Protein AF-A0A540MA89-F1 (afdb_monomer)

pLDDT: mean 89.0, std 7.35, range [57.78, 97.94]

Mean predicted aligned error: 5.76 Å

Nearest PDB structures (foldseek):
  4iwh-assembly1_B  TM=9.709E-01  e=1.340E-10  Burkholderia thailandensis E264
  3u1h-assembly1_B  TM=9.657E-01  e=3.356E-10  Bacillus sp. (in: firmicutes)
  3u1h-assembly1_A  TM=9.524E-01  e=1.023E-09  Bacillus sp. (in: firmicutes)
  3vmk-assembly1_B  TM=9.761E-01  e=1.157E-08  Shewanella benthica
  3vml-assembly1_A-2  TM=9.777E-01  e=1.715E-08  Shewanella oneidensis MR-1

Secondary structure (DSSP, 8-state):
--HHHHHHHHHHHHHHHTT-TTS------HHHHHHHHHH-GGG-S-----HHHHHHHHHHHHHHTT-GGG-EEEE--SSSPPEEEESS---TTTTTTT----HHHHHHHHHHHHH-

Sequence (116 aa):
MDIQASMFWRKRIIEIALEYPDVELSHMYVDNAAMQLIRDPKQFDTIVTNNIFGDILSDEASMITGSIGMLPSASPGESGPGLYEPIHGPAPDIAGQDKANPLATVLSAAMLLKYG

Radius of gyration: 16.74 Å; Cα contacts (8 Å, |Δi|>4): 96; chains: 1; bounding box: 34×30×46 Å

Foldseek 3Di:
DDPVVVVVVVVVVVVVCVVVVVDDDDDDDLVVLLVCCVVPVPVDDDDDDDDVSCLVNVVSNCVVVPHLLQAKDWAPDPVDDIDIGRPDDPPPVCPPVPPRRCNRVVVSVVVNVVRD

Structure (mmCIF, N/CA/C/O backbone):
data_AF-A0A540MA89-F1
#
_entry.id   AF-A0A540MA89-F1
#
loop_
_atom_site.group_PDB
_atom_site.id
_atom_site.type_symbol
_atom_site.label_atom_id
_atom_site.label_alt_id
_atom_site.label_comp_id
_atom_site.label_asym_id
_atom_site.label_entity_id
_atom_site.label_seq_id
_atom_site.pdbx_PDB_ins_code
_atom_site.Cartn_x
_atom_site.Cartn_y
_atom_site.Cartn_z
_atom_site.occupancy
_atom_site.B_iso_or_equiv
_atom_site.auth_seq_id
_atom_site.auth_comp_id
_atom_site.auth_asym_id
_atom_site.auth_atom_id
_atom_site.pdbx_PDB_model_num
ATOM 1 N N . MET A 1 1 ? 14.481 12.643 -2.281 1.00 57.78 1 MET A N 1
ATOM 2 C CA . MET A 1 1 ? 15.278 11.561 -2.899 1.00 57.78 1 MET A CA 1
ATOM 3 C C . MET A 1 1 ? 16.043 12.153 -4.072 1.00 57.78 1 MET A C 1
ATOM 5 O O . MET A 1 1 ? 15.467 12.961 -4.788 1.00 57.78 1 MET A O 1
ATOM 9 N N . ASP A 1 2 ? 17.323 11.814 -4.221 1.00 75.56 2 ASP A N 1
ATOM 10 C CA . ASP A 1 2 ? 18.145 12.267 -5.351 1.00 75.56 2 ASP A CA 1
ATOM 11 C C . ASP A 1 2 ? 17.626 11.657 -6.670 1.00 75.56 2 ASP A C 1
ATOM 13 O O . ASP A 1 2 ? 17.193 10.503 -6.697 1.00 75.56 2 ASP A O 1
ATOM 17 N N . ILE A 1 3 ? 17.677 12.417 -7.765 1.00 78.06 3 ILE A N 1
ATOM 18 C CA . ILE A 1 3 ? 17.256 12.002 -9.113 1.00 78.06 3 ILE A CA 1
ATOM 19 C C . ILE A 1 3 ? 17.955 10.700 -9.516 1.00 78.06 3 ILE A C 1
ATOM 21 O O . ILE A 1 3 ? 17.340 9.827 -10.129 1.00 78.06 3 ILE A O 1
ATOM 25 N N . GLN A 1 4 ? 19.217 10.530 -9.113 1.00 83.31 4 GLN A N 1
ATOM 26 C CA . GLN A 1 4 ? 19.983 9.318 -9.398 1.00 83.31 4 GLN A CA 1
ATOM 27 C C . GLN A 1 4 ? 19.369 8.069 -8.758 1.00 83.31 4 GLN A C 1
ATOM 29 O O . GLN A 1 4 ? 19.270 7.028 -9.410 1.00 83.31 4 GLN A O 1
ATOM 34 N N . ALA A 1 5 ? 18.901 8.175 -7.511 1.00 85.31 5 ALA A N 1
ATOM 35 C CA . ALA A 1 5 ? 18.254 7.068 -6.816 1.00 85.31 5 ALA A CA 1
ATOM 36 C C . ALA A 1 5 ? 16.925 6.692 -7.491 1.00 85.31 5 ALA A C 1
ATOM 38 O O . ALA A 1 5 ? 16.663 5.510 -7.703 1.00 85.31 5 ALA A O 1
ATOM 39 N N . SER A 1 6 ? 16.133 7.680 -7.923 1.00 85.19 6 SER A N 1
ATOM 40 C CA . SER A 1 6 ? 14.890 7.441 -8.671 1.00 85.19 6 SER A CA 1
ATOM 41 C C . SER A 1 6 ? 15.137 6.807 -10.046 1.00 85.19 6 SER A C 1
ATOM 43 O O . SER A 1 6 ? 14.385 5.930 -10.471 1.00 85.19 6 SER A O 1
ATOM 45 N N . MET A 1 7 ? 16.203 7.205 -10.748 1.00 89.25 7 MET A N 1
ATOM 46 C CA . MET A 1 7 ? 16.590 6.593 -12.025 1.00 89.25 7 MET A CA 1
ATOM 47 C C . MET A 1 7 ? 17.054 5.146 -11.849 1.00 89.25 7 MET A C 1
ATOM 49 O O . MET A 1 7 ? 16.660 4.277 -12.628 1.00 89.25 7 MET A O 1
ATOM 53 N N . PHE A 1 8 ? 17.864 4.880 -10.822 1.00 92.38 8 PHE A N 1
ATOM 54 C CA . PHE A 1 8 ? 18.301 3.527 -10.489 1.00 92.38 8 PHE A CA 1
ATOM 55 C C . PHE A 1 8 ? 17.113 2.632 -10.121 1.00 92.38 8 PHE A C 1
ATOM 57 O O . PHE A 1 8 ? 16.990 1.532 -10.659 1.00 92.38 8 PHE A O 1
ATOM 64 N N . TRP A 1 9 ? 16.201 3.135 -9.283 1.00 91.25 9 TRP A N 1
ATOM 65 C CA . TRP A 1 9 ? 14.957 2.454 -8.930 1.00 91.25 9 TRP A CA 1
ATOM 66 C C . TRP A 1 9 ? 14.154 2.081 -10.174 1.00 91.25 9 TRP A C 1
ATOM 68 O O . TRP A 1 9 ? 13.829 0.914 -10.381 1.00 91.25 9 TRP A O 1
ATOM 78 N N . ARG A 1 10 ? 13.904 3.055 -11.059 1.00 93.56 10 ARG A N 1
ATOM 79 C CA . ARG A 1 10 ? 13.166 2.825 -12.303 1.00 93.56 10 ARG A CA 1
ATOM 80 C C . ARG A 1 10 ? 13.831 1.763 -13.173 1.00 93.56 10 ARG A C 1
ATOM 82 O O . ARG A 1 10 ? 13.141 0.875 -13.661 1.00 93.56 10 ARG A O 1
ATOM 89 N N . LYS A 1 11 ? 15.154 1.832 -13.348 1.00 95.56 11 LYS A N 1
ATOM 90 C CA . LYS A 1 11 ? 15.902 0.837 -14.123 1.00 95.56 11 LYS A CA 1
ATOM 91 C C . LYS A 1 11 ? 15.705 -0.571 -13.553 1.00 95.56 11 LYS A C 1
ATOM 93 O O . LYS A 1 11 ? 15.390 -1.480 -14.310 1.00 95.56 11 LYS A O 1
ATOM 98 N N . ARG A 1 12 ? 15.841 -0.737 -12.235 1.00 95.62 12 ARG A N 1
ATOM 99 C CA . ARG A 1 12 ? 15.688 -2.042 -11.581 1.00 95.62 12 ARG A CA 1
ATOM 100 C C . ARG A 1 12 ? 14.260 -2.584 -11.681 1.00 95.62 12 ARG A C 1
ATOM 102 O O . ARG A 1 12 ? 14.092 -3.767 -11.942 1.00 95.62 12 ARG A O 1
ATOM 109 N N . ILE A 1 13 ? 13.243 -1.736 -11.528 1.00 95.50 13 ILE A N 1
ATOM 110 C CA . ILE A 1 13 ? 11.840 -2.151 -11.687 1.00 95.50 13 ILE A CA 1
ATOM 111 C C . ILE A 1 13 ? 11.549 -2.598 -13.125 1.00 95.50 13 ILE A C 1
ATOM 113 O O . ILE A 1 13 ? 10.887 -3.611 -13.313 1.00 95.50 13 ILE A O 1
ATOM 117 N N . ILE A 1 14 ? 12.079 -1.896 -14.134 1.00 96.62 14 ILE A N 1
ATOM 118 C CA . ILE A 1 14 ? 11.932 -2.303 -15.541 1.00 96.62 14 ILE A CA 1
ATOM 119 C C . ILE A 1 14 ? 12.595 -3.663 -15.792 1.00 96.62 14 ILE A C 1
ATOM 121 O O . ILE A 1 14 ? 12.018 -4.489 -16.488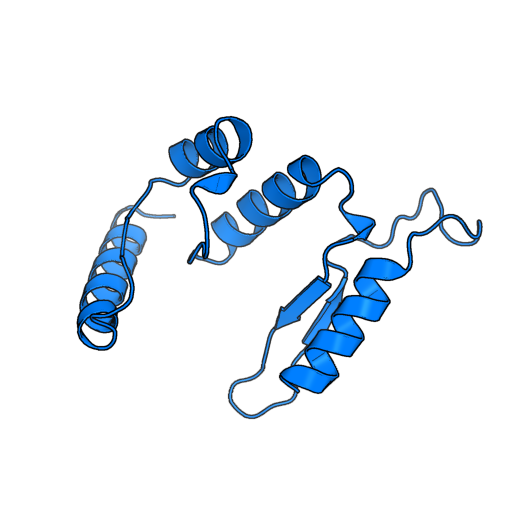 1.00 96.62 14 ILE A O 1
ATOM 125 N N . GLU A 1 15 ? 13.783 -3.904 -15.227 1.00 97.12 15 GLU A N 1
ATOM 126 C CA . GLU A 1 15 ? 14.470 -5.202 -15.326 1.00 97.12 15 GLU A CA 1
ATOM 127 C C . GLU A 1 15 ? 13.617 -6.332 -14.725 1.00 97.12 15 GLU A C 1
ATOM 129 O O . GLU A 1 15 ? 13.418 -7.348 -15.383 1.00 97.12 15 GLU A O 1
ATOM 134 N N . ILE A 1 16 ? 13.060 -6.126 -13.526 1.00 96.56 16 ILE A N 1
ATOM 135 C CA . ILE A 1 16 ? 12.202 -7.110 -12.843 1.00 96.56 16 ILE A CA 1
ATOM 136 C C . ILE A 1 16 ? 10.899 -7.347 -13.614 1.00 96.56 16 ILE A C 1
ATOM 138 O O . ILE A 1 16 ? 10.441 -8.479 -13.707 1.00 96.56 16 ILE A O 1
ATOM 142 N N . ALA A 1 17 ? 10.300 -6.311 -14.205 1.00 96.69 17 ALA A N 1
ATOM 143 C CA . ALA A 1 17 ? 9.034 -6.437 -14.929 1.00 96.69 17 ALA A CA 1
ATOM 144 C C . ALA A 1 17 ? 9.114 -7.372 -16.148 1.00 96.69 17 ALA A C 1
ATOM 146 O O . ALA A 1 17 ? 8.101 -7.940 -16.545 1.00 96.69 17 ALA A O 1
ATOM 147 N N . LEU A 1 18 ? 10.310 -7.595 -16.706 1.00 96.62 18 LEU A N 1
ATOM 148 C CA . LEU A 1 18 ? 10.517 -8.588 -17.766 1.00 96.62 18 LEU A CA 1
ATOM 149 C C . LEU A 1 18 ? 10.226 -10.023 -17.297 1.00 96.62 18 LEU A C 1
ATOM 151 O O . LEU A 1 18 ? 9.902 -10.875 -18.121 1.00 96.62 18 LEU A O 1
ATOM 155 N N . GLU A 1 19 ? 10.329 -10.291 -15.995 1.00 97.94 19 GLU A N 1
ATOM 156 C CA . GLU A 1 19 ? 10.012 -11.587 -15.386 1.00 97.94 19 GLU A CA 1
ATOM 157 C C . GLU A 1 19 ? 8.498 -11.771 -15.155 1.00 97.94 19 GLU A C 1
ATOM 159 O O . GLU A 1 19 ? 8.048 -12.892 -14.927 1.00 97.94 19 GLU A O 1
ATOM 164 N N . TYR A 1 20 ? 7.703 -10.697 -15.269 1.00 96.69 20 TYR A N 1
ATOM 165 C CA . TYR A 1 20 ? 6.255 -10.676 -15.023 1.00 96.69 20 TYR A CA 1
ATOM 166 C C . TYR A 1 20 ? 5.488 -10.062 -16.213 1.00 96.69 20 TYR A C 1
ATOM 168 O O . TYR A 1 20 ? 4.860 -9.014 -16.064 1.00 96.69 20 TYR A O 1
ATOM 176 N N . PRO A 1 21 ? 5.506 -10.695 -17.404 1.00 95.31 21 PRO A N 1
ATOM 177 C CA . PRO A 1 21 ? 4.931 -10.119 -18.627 1.00 95.31 21 PRO A CA 1
ATOM 178 C C . PRO A 1 21 ? 3.408 -9.921 -18.578 1.00 95.31 21 PRO A C 1
ATOM 180 O O . PRO A 1 21 ? 2.874 -9.134 -19.356 1.00 95.31 21 PRO A O 1
ATOM 183 N N . ASP A 1 22 ? 2.718 -10.616 -17.671 1.00 97.06 22 ASP A N 1
ATOM 184 C CA . ASP A 1 22 ? 1.269 -10.510 -17.479 1.00 97.06 22 ASP A CA 1
ATOM 185 C C . ASP A 1 22 ? 0.864 -9.313 -16.592 1.00 97.06 22 ASP A C 1
ATOM 187 O O . ASP A 1 22 ? -0.325 -9.048 -16.420 1.00 97.06 22 ASP A O 1
ATOM 191 N N . VAL A 1 23 ? 1.834 -8.592 -16.016 1.00 96.81 23 VAL A N 1
ATOM 192 C CA . VAL A 1 23 ? 1.604 -7.434 -15.141 1.00 96.81 23 VAL A CA 1
ATOM 193 C C . VAL A 1 23 ? 1.877 -6.140 -15.907 1.00 96.81 23 VAL A C 1
ATOM 195 O O . VAL A 1 23 ? 2.987 -5.899 -16.381 1.00 96.81 23 VAL A O 1
ATOM 198 N N . GLU A 1 24 ? 0.873 -5.266 -16.000 1.00 97.19 24 GLU A N 1
ATOM 199 C CA . GLU A 1 24 ? 1.045 -3.939 -16.593 1.00 97.19 24 GLU A CA 1
ATOM 200 C C . GLU A 1 24 ? 1.891 -3.035 -15.681 1.00 97.19 24 GLU A C 1
ATOM 202 O O . GLU A 1 24 ? 1.546 -2.787 -14.525 1.00 97.19 24 GLU A O 1
ATOM 207 N N . LEU A 1 25 ? 2.996 -2.505 -16.216 1.00 96.81 25 LEU A N 1
ATOM 208 C CA . LEU A 1 25 ? 3.861 -1.558 -15.514 1.00 96.81 25 LEU A CA 1
ATOM 209 C C . LEU A 1 25 ? 3.665 -0.136 -16.048 1.00 96.81 25 LEU A C 1
ATOM 211 O O . LEU A 1 25 ? 3.985 0.162 -17.200 1.00 96.81 25 LEU A O 1
ATOM 215 N N . SER A 1 26 ? 3.268 0.775 -15.163 1.00 96.50 26 SER A N 1
ATOM 216 C CA . SER A 1 26 ? 3.313 2.217 -15.402 1.00 96.50 26 SER A CA 1
ATOM 217 C C . SER A 1 26 ? 4.211 2.920 -14.377 1.00 96.50 26 SER A C 1
ATOM 219 O O . SER A 1 26 ? 4.465 2.424 -13.279 1.00 96.50 26 SER A O 1
ATOM 221 N N . HIS A 1 27 ? 4.750 4.082 -14.752 1.00 95.62 27 HIS A N 1
ATOM 222 C CA . HIS A 1 27 ? 5.578 4.904 -13.870 1.00 95.62 27 HIS A CA 1
ATOM 223 C C . HIS A 1 27 ? 4.963 6.287 -13.709 1.00 95.62 27 HIS A C 1
ATOM 225 O O . HIS A 1 27 ? 4.627 6.941 -14.697 1.00 95.62 27 HIS A O 1
ATOM 231 N N . MET A 1 28 ? 4.904 6.761 -12.469 1.00 95.06 28 MET A N 1
ATOM 232 C CA . MET A 1 28 ? 4.350 8.062 -12.119 1.00 95.06 28 MET A CA 1
ATOM 233 C C . MET A 1 28 ? 5.281 8.778 -11.137 1.00 95.06 28 MET A C 1
ATOM 235 O O . MET A 1 28 ? 5.886 8.141 -10.276 1.00 95.06 28 MET A O 1
ATOM 239 N N . TYR A 1 29 ? 5.425 10.098 -11.275 1.00 94.06 29 TYR A N 1
ATOM 240 C CA . TYR A 1 29 ? 6.084 10.905 -10.246 1.00 94.06 29 TYR A CA 1
ATOM 241 C C . TYR A 1 29 ? 5.196 11.008 -9.003 1.00 94.06 29 TYR A C 1
ATOM 243 O O . TYR A 1 29 ? 3.974 10.970 -9.115 1.00 94.06 29 TYR A O 1
ATOM 251 N N . VAL A 1 30 ? 5.814 11.127 -7.826 1.00 94.06 30 VAL A N 1
ATOM 252 C CA . VAL A 1 30 ? 5.105 11.082 -6.534 1.00 94.06 30 VAL A CA 1
ATOM 253 C C . VAL A 1 30 ? 4.096 12.221 -6.364 1.00 94.06 30 VAL A C 1
ATOM 255 O O . VAL A 1 30 ? 3.019 12.012 -5.821 1.00 94.06 30 VAL A O 1
ATOM 258 N N . ASP A 1 31 ? 4.407 13.406 -6.883 1.00 95.06 31 ASP A N 1
ATOM 259 C CA . ASP A 1 31 ? 3.514 14.566 -6.883 1.00 95.06 31 ASP A CA 1
ATOM 260 C C . ASP A 1 31 ? 2.267 14.327 -7.746 1.00 95.06 31 ASP A C 1
ATOM 262 O O . ASP A 1 31 ? 1.148 14.617 -7.327 1.00 95.06 31 ASP A O 1
ATOM 266 N N . ASN A 1 32 ? 2.439 13.736 -8.931 1.00 96.50 32 ASN A N 1
ATOM 267 C CA . ASN A 1 32 ? 1.319 13.322 -9.766 1.00 96.50 32 ASN A CA 1
ATOM 268 C C . ASN A 1 32 ? 0.535 12.168 -9.127 1.00 96.50 32 ASN A 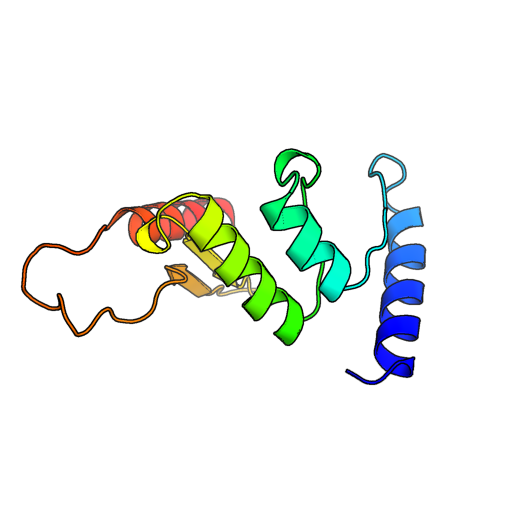C 1
ATOM 270 O O . ASN A 1 32 ? -0.688 12.192 -9.172 1.00 96.50 32 ASN A O 1
ATOM 274 N N . ALA A 1 33 ? 1.205 11.203 -8.492 1.00 96.44 33 ALA A N 1
ATOM 275 C CA . ALA A 1 33 ? 0.542 10.097 -7.799 1.00 96.44 33 ALA A CA 1
ATOM 276 C C . ALA A 1 33 ? -0.397 10.596 -6.695 1.00 96.44 33 ALA A C 1
ATOM 278 O O . ALA A 1 33 ? -1.550 10.174 -6.666 1.00 96.44 33 ALA A O 1
ATOM 279 N N . ALA A 1 34 ? 0.044 11.561 -5.883 1.00 95.94 34 ALA A N 1
ATOM 280 C CA . ALA A 1 34 ? -0.801 12.203 -4.878 1.00 95.94 34 ALA A CA 1
ATOM 281 C C . ALA A 1 34 ? -2.046 12.860 -5.510 1.00 95.94 34 ALA A C 1
ATOM 283 O O . ALA A 1 34 ? -3.190 12.568 -5.162 1.00 95.94 34 ALA A O 1
ATOM 284 N N . MET A 1 35 ? -1.856 13.666 -6.564 1.00 97.00 35 MET A N 1
ATOM 285 C CA . MET A 1 35 ? -2.987 14.278 -7.277 1.00 97.00 35 MET A CA 1
ATOM 286 C C . MET A 1 35 ? -3.960 13.243 -7.865 1.00 97.00 35 MET A C 1
ATOM 288 O O . MET A 1 35 ? -5.174 13.458 -7.850 1.00 97.00 35 MET A O 1
ATOM 292 N N . GLN A 1 36 ? -3.447 12.137 -8.406 1.00 96.75 36 GLN A N 1
ATOM 293 C CA . GLN A 1 36 ? -4.261 11.082 -9.005 1.00 96.75 36 GLN A CA 1
ATOM 294 C C . GLN A 1 36 ? -5.007 10.250 -7.961 1.00 96.75 36 GLN A C 1
ATOM 296 O O . GLN A 1 36 ? -6.146 9.870 -8.229 1.00 96.75 36 GLN A O 1
ATOM 301 N N . LEU A 1 37 ? -4.428 10.018 -6.778 1.00 95.12 37 LEU A N 1
ATOM 302 C CA . LEU A 1 37 ? -5.125 9.369 -5.663 1.00 95.12 37 LEU A CA 1
ATOM 303 C C . LEU A 1 37 ? -6.400 10.136 -5.299 1.00 95.12 37 LEU A C 1
ATOM 305 O O . LEU A 1 37 ? -7.449 9.533 -5.104 1.00 95.12 37 LEU A O 1
ATOM 309 N N . ILE A 1 38 ? -6.349 11.467 -5.292 1.00 94.31 38 ILE A N 1
ATOM 310 C CA . ILE A 1 38 ? -7.534 12.295 -5.035 1.00 94.31 38 ILE A CA 1
ATOM 311 C C . ILE A 1 38 ? -8.492 12.300 -6.236 1.00 94.31 38 ILE A C 1
ATOM 313 O O . ILE A 1 38 ? -9.709 12.201 -6.071 1.00 94.31 38 ILE A O 1
ATOM 317 N N . ARG A 1 39 ? -7.961 12.475 -7.452 1.00 95.94 39 ARG A N 1
ATOM 318 C CA . ARG A 1 39 ? -8.763 12.717 -8.661 1.00 95.94 39 ARG A CA 1
ATOM 319 C C . ARG A 1 39 ? -9.480 11.467 -9.173 1.00 95.94 39 ARG A C 1
ATOM 321 O O . ARG A 1 39 ? -10.648 11.560 -9.546 1.00 95.94 39 ARG A O 1
ATOM 328 N N . ASP A 1 40 ? -8.768 10.352 -9.274 1.00 95.88 40 ASP A N 1
ATOM 329 C CA . ASP A 1 40 ? -9.267 9.088 -9.821 1.00 95.88 40 ASP A CA 1
ATOM 330 C C . ASP A 1 40 ? -8.539 7.895 -9.167 1.00 95.88 40 ASP A C 1
ATOM 332 O O . ASP A 1 40 ? -7.693 7.254 -9.797 1.00 95.88 40 ASP A O 1
ATOM 336 N N . PRO A 1 41 ? -8.834 7.583 -7.889 1.00 93.38 41 PRO A N 1
ATOM 337 C CA . PRO A 1 41 ? -8.124 6.542 -7.139 1.00 93.38 41 PRO A CA 1
ATOM 338 C C . PRO A 1 41 ? -8.310 5.132 -7.712 1.00 93.38 41 PRO A C 1
ATOM 340 O O . PRO A 1 41 ? -7.497 4.252 -7.452 1.00 93.38 41 PRO A O 1
ATOM 343 N N . LYS A 1 42 ? -9.374 4.893 -8.491 1.00 94.12 42 LYS A N 1
ATOM 344 C CA . LYS A 1 42 ? -9.718 3.559 -9.013 1.00 94.12 42 LYS A CA 1
ATOM 345 C C . LYS A 1 42 ? -8.795 3.085 -10.134 1.00 94.12 42 LYS A C 1
ATOM 347 O O . LYS A 1 42 ? -8.879 1.923 -10.516 1.00 94.12 42 LYS A O 1
ATOM 352 N N . GLN A 1 43 ? -7.945 3.965 -10.660 1.00 95.31 43 GLN A N 1
ATOM 353 C CA . GLN A 1 43 ? -6.932 3.595 -11.648 1.00 95.31 43 GLN A CA 1
ATOM 354 C C . GLN A 1 43 ? -5.783 2.772 -11.041 1.00 95.31 43 GLN A C 1
ATOM 356 O O . GLN A 1 43 ? -5.029 2.148 -11.782 1.00 95.31 43 GLN A O 1
ATOM 361 N N . PHE A 1 44 ? -5.619 2.794 -9.712 1.00 95.00 44 PHE A N 1
ATOM 362 C CA . PHE A 1 44 ? -4.533 2.105 -9.024 1.00 95.00 44 PHE A CA 1
ATOM 363 C C . PHE A 1 44 ? -4.969 0.724 -8.542 1.00 95.00 44 PHE A C 1
ATOM 365 O O . PHE A 1 44 ? -5.984 0.589 -7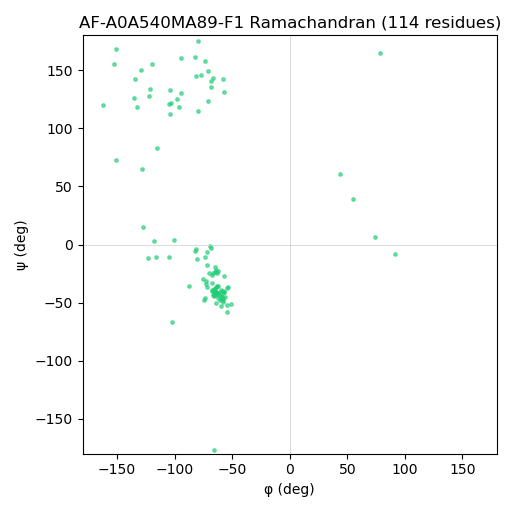.862 1.00 95.00 44 PHE A O 1
ATOM 372 N N . ASP A 1 45 ? -4.150 -0.279 -8.851 1.00 95.12 45 ASP A N 1
ATOM 373 C CA . ASP A 1 45 ? -4.231 -1.610 -8.246 1.00 95.12 45 ASP A CA 1
ATOM 374 C C . ASP A 1 45 ? -3.132 -1.774 -7.185 1.00 95.12 45 ASP A C 1
ATOM 376 O O . ASP A 1 45 ? -3.401 -1.776 -5.986 1.00 95.12 45 ASP A O 1
ATOM 380 N N . THR A 1 46 ? -1.864 -1.786 -7.613 1.00 94.25 46 THR A N 1
ATOM 381 C CA . THR A 1 46 ? -0.697 -1.860 -6.720 1.00 94.25 46 THR A CA 1
ATOM 382 C C . THR A 1 46 ? 0.230 -0.664 -6.925 1.00 94.25 46 THR A C 1
ATOM 384 O O . THR A 1 46 ? 0.666 -0.389 -8.042 1.00 94.25 46 THR A O 1
ATOM 387 N N . ILE A 1 47 ? 0.583 0.030 -5.837 1.00 95.25 47 ILE A N 1
ATOM 388 C CA . ILE A 1 47 ? 1.571 1.118 -5.848 1.00 95.25 47 ILE A CA 1
ATOM 389 C C . ILE A 1 47 ? 2.877 0.608 -5.240 1.00 95.25 47 ILE A C 1
ATOM 391 O O . ILE A 1 47 ? 2.959 0.343 -4.043 1.00 95.25 47 ILE A O 1
ATOM 395 N N . VAL A 1 48 ? 3.919 0.500 -6.066 1.00 94.75 48 VAL A N 1
ATOM 396 C CA . VAL A 1 48 ? 5.274 0.145 -5.620 1.00 94.75 48 VAL A CA 1
ATOM 397 C C . VAL A 1 48 ? 6.098 1.411 -5.454 1.00 94.75 48 VAL A C 1
ATOM 399 O O . VAL A 1 48 ? 6.238 2.211 -6.380 1.00 94.75 48 VAL A O 1
ATOM 402 N N . THR A 1 49 ? 6.674 1.593 -4.272 1.00 93.44 49 THR A N 1
ATOM 403 C CA . THR A 1 49 ? 7.319 2.847 -3.895 1.00 93.44 49 THR A CA 1
ATOM 404 C C . THR A 1 49 ? 8.448 2.619 -2.892 1.00 93.44 49 THR A C 1
ATOM 406 O O . THR A 1 49 ? 8.623 1.522 -2.365 1.00 93.44 49 THR A O 1
ATOM 409 N N . ASN A 1 50 ? 9.262 3.649 -2.671 1.00 89.75 50 ASN A N 1
ATOM 410 C CA . ASN A 1 50 ? 10.267 3.628 -1.613 1.00 89.75 50 ASN A CA 1
ATOM 411 C C . ASN A 1 50 ? 9.620 3.927 -0.250 1.00 89.75 50 ASN A C 1
ATOM 413 O O . ASN A 1 50 ? 8.449 4.281 -0.181 1.00 89.75 50 ASN A O 1
ATOM 417 N N . ASN A 1 51 ? 10.410 3.846 0.821 1.00 87.12 51 ASN A N 1
ATOM 418 C CA . ASN A 1 51 ? 9.927 4.054 2.186 1.00 87.12 51 ASN A CA 1
ATOM 419 C C . ASN A 1 51 ? 9.208 5.413 2.374 1.00 87.12 51 ASN A C 1
ATOM 421 O O . ASN A 1 51 ? 8.022 5.437 2.673 1.00 87.12 51 ASN A O 1
ATOM 425 N N . ILE A 1 52 ? 9.878 6.541 2.098 1.00 89.69 52 ILE A N 1
ATOM 426 C CA . ILE A 1 52 ? 9.325 7.888 2.365 1.00 89.69 52 ILE A CA 1
ATOM 427 C C . ILE A 1 52 ? 8.083 8.188 1.518 1.00 89.69 52 ILE A C 1
ATOM 429 O O . ILE A 1 52 ? 7.134 8.803 1.990 1.00 89.69 52 ILE A O 1
ATOM 433 N N . PHE A 1 53 ? 8.090 7.809 0.243 1.00 91.31 53 PHE A N 1
ATOM 434 C CA . PHE A 1 53 ? 6.936 8.039 -0.624 1.00 91.31 53 PHE A CA 1
ATOM 435 C C . PHE A 1 53 ? 5.797 7.064 -0.317 1.00 91.31 53 PHE A C 1
ATOM 437 O O . PHE A 1 53 ? 4.643 7.424 -0.509 1.00 91.31 53 PHE A O 1
ATOM 444 N N . GLY A 1 54 ? 6.111 5.855 0.154 1.00 90.44 54 GLY A N 1
ATOM 445 C CA . GLY A 1 54 ? 5.129 4.909 0.676 1.00 90.44 54 GLY A CA 1
ATOM 446 C C . GLY A 1 54 ? 4.378 5.479 1.856 1.00 90.44 54 GLY A C 1
ATOM 447 O O . GLY A 1 54 ? 3.164 5.557 1.769 1.00 90.44 54 GLY A O 1
ATOM 448 N N . ASP A 1 55 ? 5.104 5.964 2.860 1.00 87.50 55 ASP A N 1
ATOM 449 C CA . ASP A 1 55 ? 4.553 6.588 4.067 1.00 87.50 55 ASP A CA 1
ATOM 450 C C . ASP A 1 55 ? 3.538 7.699 3.727 1.00 87.50 55 ASP A C 1
ATOM 452 O O . ASP A 1 55 ? 2.377 7.660 4.131 1.00 87.50 55 ASP A O 1
ATOM 456 N N . ILE A 1 56 ? 3.933 8.633 2.852 1.00 91.19 56 ILE A N 1
ATOM 457 C CA . ILE A 1 56 ? 3.075 9.751 2.427 1.00 91.19 56 ILE A CA 1
ATOM 458 C C . ILE A 1 56 ? 1.833 9.268 1.663 1.00 91.19 56 ILE A C 1
ATOM 460 O O . ILE A 1 56 ? 0.715 9.689 1.963 1.00 91.19 56 ILE A O 1
ATOM 464 N N . LEU A 1 57 ? 2.012 8.411 0.651 1.00 93.56 57 LEU A N 1
ATOM 465 C CA . LEU A 1 57 ? 0.905 7.983 -0.209 1.00 93.56 57 LEU A CA 1
ATOM 466 C C . LEU A 1 57 ? -0.048 7.019 0.516 1.00 93.56 57 LEU A C 1
ATOM 468 O O . LEU A 1 57 ? -1.244 7.024 0.224 1.00 93.56 57 LEU A O 1
ATOM 472 N N . SER A 1 58 ? 0.444 6.205 1.457 1.00 89.31 58 SER A N 1
ATOM 473 C CA . SER A 1 58 ? -0.407 5.319 2.256 1.00 89.31 58 SER A CA 1
ATOM 474 C C . SER A 1 58 ? -1.311 6.101 3.201 1.00 89.31 58 SER A C 1
ATOM 476 O O . SER A 1 58 ? -2.493 5.770 3.315 1.00 89.31 58 SER A O 1
ATOM 478 N N . ASP A 1 59 ? -0.799 7.171 3.812 1.00 87.00 59 ASP A N 1
ATOM 479 C CA . ASP A 1 59 ? -1.602 8.059 4.653 1.00 87.00 59 ASP A CA 1
ATOM 480 C C . ASP A 1 59 ? -2.673 8.788 3.833 1.00 87.00 59 ASP A C 1
ATOM 482 O O . ASP A 1 59 ? -3.841 8.833 4.231 1.00 87.00 59 ASP A O 1
ATOM 486 N N . GLU A 1 60 ? -2.315 9.297 2.651 1.00 91.62 60 GLU A N 1
ATOM 487 C CA . GLU A 1 60 ? -3.259 9.935 1.729 1.00 91.62 60 GLU A CA 1
ATOM 488 C C . GLU A 1 60 ? -4.371 8.969 1.288 1.00 91.62 60 GLU A C 1
ATOM 490 O O . GLU A 1 60 ? -5.560 9.295 1.386 1.00 91.62 60 GLU A O 1
ATOM 495 N N . ALA A 1 61 ? -4.003 7.749 0.883 1.00 89.31 61 ALA A N 1
ATOM 496 C CA . ALA A 1 61 ? -4.954 6.701 0.524 1.00 89.31 61 ALA A CA 1
ATOM 497 C C . ALA A 1 61 ? -5.884 6.351 1.699 1.00 89.31 61 ALA A C 1
ATOM 499 O O . ALA A 1 61 ? -7.094 6.205 1.505 1.00 89.31 61 ALA A O 1
ATOM 500 N N . SER A 1 62 ? -5.355 6.288 2.927 1.00 83.44 62 SER A N 1
ATOM 501 C CA . SER A 1 62 ? -6.150 6.024 4.132 1.00 83.44 62 SER A CA 1
ATOM 502 C C . SER A 1 62 ? -7.274 7.035 4.331 1.00 83.44 62 SER A C 1
ATOM 504 O O . SER A 1 62 ? -8.412 6.658 4.633 1.00 83.44 62 SER A O 1
ATOM 506 N N . MET A 1 63 ? -6.992 8.311 4.070 1.00 84.69 63 MET A N 1
ATOM 507 C CA . MET A 1 63 ? -7.959 9.383 4.246 1.00 84.69 63 MET A CA 1
ATOM 508 C C . MET A 1 63 ? -9.052 9.338 3.175 1.00 84.69 63 MET A C 1
ATOM 510 O O . MET A 1 63 ? -10.225 9.556 3.484 1.00 84.69 63 MET A O 1
ATOM 514 N N . ILE A 1 64 ? -8.700 8.971 1.939 1.00 84.56 64 ILE A N 1
ATOM 515 C CA . ILE A 1 64 ? -9.657 8.799 0.834 1.00 84.56 64 ILE A CA 1
ATOM 516 C C . ILE A 1 64 ? -10.654 7.668 1.130 1.00 84.56 64 ILE A C 1
ATOM 518 O O . ILE A 1 64 ? -11.835 7.792 0.805 1.00 84.56 64 ILE A O 1
ATOM 522 N N . THR A 1 65 ? -10.222 6.589 1.797 1.00 73.81 65 THR A N 1
ATOM 523 C CA . THR A 1 65 ? -11.124 5.487 2.197 1.00 73.81 65 THR A CA 1
ATOM 524 C C . THR A 1 65 ? -12.088 5.842 3.338 1.00 73.81 65 THR A C 1
ATOM 526 O O . THR A 1 65 ? -12.991 5.065 3.649 1.00 73.81 65 THR A O 1
ATOM 529 N N . GLY A 1 66 ? -11.940 7.024 3.945 1.00 73.00 66 GLY A N 1
ATOM 530 C CA . GLY A 1 66 ? -12.856 7.569 4.947 1.00 73.00 66 GLY A CA 1
ATOM 531 C C . GLY A 1 66 ? -12.515 7.231 6.401 1.00 73.00 66 GLY A C 1
ATOM 532 O O . GLY A 1 66 ? -13.134 7.797 7.301 1.00 73.00 66 GLY A O 1
ATOM 533 N N . SER A 1 67 ? -11.538 6.357 6.670 1.00 69.19 67 SER A N 1
ATOM 534 C CA . SER A 1 67 ? -11.009 6.164 8.028 1.00 69.19 67 SER A CA 1
ATOM 535 C C . SER A 1 67 ? -9.650 5.463 8.041 1.00 69.19 67 SER A C 1
ATOM 537 O O . SER A 1 67 ? -9.544 4.288 7.689 1.00 69.19 67 SER A O 1
ATOM 539 N N . ILE A 1 68 ? -8.640 6.143 8.592 1.00 70.06 68 ILE A N 1
ATOM 540 C CA . ILE A 1 68 ? -7.316 5.566 8.882 1.00 70.06 68 ILE A CA 1
ATOM 541 C C . ILE A 1 68 ? -7.392 4.339 9.813 1.00 70.06 68 ILE A C 1
ATOM 543 O O . ILE A 1 68 ? -6.576 3.427 9.728 1.00 70.06 68 ILE A O 1
ATOM 547 N N . GLY A 1 69 ? -8.429 4.267 10.660 1.00 68.69 69 GLY A N 1
ATOM 548 C CA . GLY A 1 69 ? -8.664 3.178 11.616 1.00 68.69 69 GLY A CA 1
ATOM 549 C C . GLY A 1 69 ? -9.046 1.831 10.992 1.00 68.69 69 GLY A C 1
ATOM 550 O O . GLY A 1 69 ? -9.289 0.867 11.716 1.00 68.69 69 GLY A O 1
ATOM 551 N N . MET A 1 70 ? -9.152 1.756 9.663 1.00 79.56 70 MET A N 1
ATOM 552 C CA . MET A 1 70 ? -9.532 0.541 8.937 1.00 79.56 70 MET A CA 1
ATOM 553 C C . MET A 1 70 ? -8.360 -0.144 8.236 1.00 79.56 70 MET A C 1
ATOM 555 O O . MET A 1 70 ? -8.534 -1.258 7.747 1.00 79.56 70 MET A O 1
ATOM 559 N N . LEU A 1 71 ? -7.190 0.494 8.156 1.00 81.44 71 LEU A N 1
ATOM 560 C CA . LEU A 1 71 ? -6.103 -0.003 7.322 1.00 81.44 71 LEU A CA 1
ATOM 561 C C . LEU A 1 71 ? -5.087 -0.842 8.123 1.00 81.44 71 LEU A C 1
ATOM 563 O O . LEU A 1 71 ? -4.460 -0.328 9.055 1.00 81.44 71 LEU A O 1
ATOM 567 N N . PRO A 1 72 ? -4.917 -2.132 7.781 1.00 85.88 72 PRO A N 1
ATOM 568 C CA . PRO A 1 72 ? -3.859 -2.972 8.334 1.00 85.88 72 PRO A CA 1
ATOM 569 C C . PRO A 1 72 ? -2.522 -2.755 7.604 1.00 85.88 72 PRO A C 1
ATOM 571 O O . PRO A 1 72 ? -2.498 -2.300 6.460 1.00 85.88 72 PRO A O 1
ATOM 574 N N . SER A 1 73 ? -1.422 -3.158 8.236 1.00 86.62 73 SER A N 1
ATOM 575 C CA . SER A 1 73 ? -0.079 -3.205 7.651 1.00 86.62 73 SER A CA 1
ATOM 576 C C . SER A 1 73 ? 0.575 -4.568 7.859 1.00 86.62 73 SER A C 1
ATOM 578 O O . SER A 1 73 ? 0.337 -5.250 8.860 1.00 86.62 73 SER A O 1
ATOM 580 N N . ALA A 1 74 ? 1.440 -4.945 6.917 1.00 89.00 74 ALA A N 1
ATOM 581 C CA . ALA A 1 74 ? 2.327 -6.092 7.030 1.00 89.00 74 ALA A CA 1
ATOM 582 C C . ALA A 1 74 ? 3.734 -5.723 6.561 1.00 89.00 74 ALA A C 1
ATOM 584 O O . ALA A 1 74 ? 3.934 -5.285 5.430 1.00 89.00 74 ALA A O 1
ATOM 585 N N . SER A 1 75 ? 4.707 -5.979 7.424 1.00 87.25 75 SER A N 1
ATOM 586 C CA . SER A 1 75 ? 6.139 -5.906 7.152 1.00 87.25 75 SER A CA 1
ATOM 587 C C . SER A 1 75 ? 6.728 -7.316 7.278 1.00 87.25 75 SER A C 1
ATOM 589 O O . SER A 1 75 ? 7.212 -7.690 8.352 1.00 87.25 75 SER A O 1
ATOM 591 N N . PRO A 1 76 ? 6.631 -8.149 6.226 1.00 84.62 76 PRO A N 1
ATOM 592 C CA . PRO A 1 76 ? 7.134 -9.517 6.260 1.00 84.62 76 PRO A CA 1
ATOM 593 C C . PRO A 1 76 ? 8.668 -9.535 6.334 1.00 84.62 76 PRO A C 1
ATOM 595 O O . PRO A 1 76 ? 9.348 -8.806 5.614 1.00 84.62 76 PRO A O 1
ATOM 598 N N . GLY A 1 77 ? 9.220 -10.385 7.202 1.00 84.12 77 GLY A N 1
ATOM 599 C CA . GLY A 1 77 ? 10.653 -10.681 7.219 1.00 84.12 77 GLY A CA 1
ATOM 600 C C . GLY A 1 77 ? 11.005 -11.714 6.147 1.00 84.12 77 GLY A C 1
ATOM 601 O O . GLY A 1 77 ? 10.230 -12.635 5.916 1.00 84.12 77 GLY A O 1
ATOM 602 N N . GLU A 1 78 ? 12.187 -11.608 5.534 1.00 82.94 78 GLU A N 1
ATOM 603 C CA . GLU A 1 78 ? 12.633 -12.503 4.446 1.00 82.94 78 GLU A CA 1
ATOM 604 C C . GLU A 1 78 ? 12.586 -13.998 4.821 1.00 82.94 78 GLU A C 1
ATOM 606 O O . GLU A 1 78 ? 12.226 -14.838 4.004 1.00 82.94 78 GLU A O 1
ATOM 611 N N . SER A 1 79 ? 12.915 -14.331 6.072 1.00 83.81 79 SER A N 1
ATOM 612 C CA . SER A 1 79 ? 12.851 -15.694 6.631 1.00 83.81 79 SER A CA 1
ATOM 613 C C . SER A 1 79 ? 12.044 -15.771 7.937 1.00 83.81 79 SER A C 1
ATOM 615 O O . SER A 1 79 ? 12.094 -16.770 8.654 1.00 83.81 79 SER A O 1
ATOM 617 N N . GLY A 1 80 ? 11.270 -14.718 8.223 1.00 77.62 80 GLY A N 1
ATOM 618 C CA . GLY A 1 80 ? 10.479 -14.557 9.442 1.00 77.62 80 GLY A CA 1
ATOM 619 C C . GLY A 1 80 ? 11.279 -14.114 10.686 1.00 77.62 80 GLY A C 1
ATOM 620 O O . GLY A 1 80 ? 12.509 -14.192 10.704 1.00 77.62 80 GLY A O 1
ATOM 621 N N . PRO A 1 81 ? 10.591 -13.650 11.750 1.00 85.06 81 PRO A N 1
ATOM 622 C CA . PRO A 1 81 ? 9.168 -13.297 11.784 1.00 85.06 81 PRO A CA 1
ATOM 623 C C . PRO A 1 81 ? 8.875 -11.974 11.047 1.00 85.06 81 PRO A C 1
ATOM 625 O O . PRO A 1 81 ? 9.765 -11.148 10.854 1.00 85.06 81 PRO A O 1
ATOM 628 N N . GLY A 1 82 ? 7.622 -11.782 10.629 1.00 88.38 82 GLY A N 1
ATOM 629 C CA . GLY A 1 82 ? 7.109 -10.500 10.128 1.00 88.38 82 GLY A CA 1
ATOM 630 C C . GLY A 1 82 ? 6.416 -9.679 11.222 1.00 88.38 82 GLY A C 1
ATOM 631 O O . GLY A 1 82 ? 6.005 -10.228 12.245 1.00 88.38 82 GLY A O 1
ATOM 632 N N . LEU A 1 83 ? 6.269 -8.373 10.995 1.00 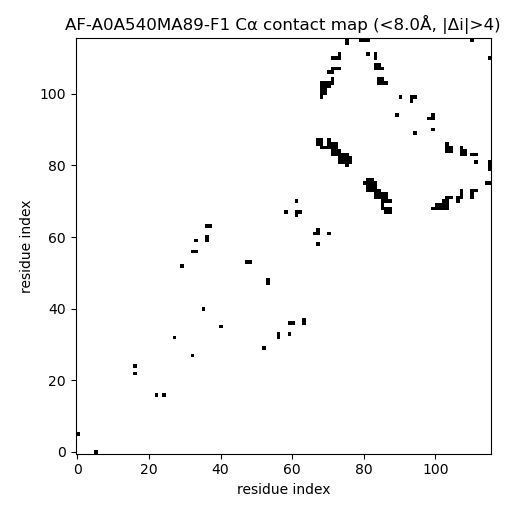90.75 83 LEU A N 1
ATOM 633 C CA . LEU A 1 83 ? 5.502 -7.458 11.846 1.00 90.75 83 LEU A CA 1
ATOM 634 C C . LEU A 1 83 ? 4.158 -7.134 11.184 1.00 90.75 83 LEU A C 1
ATOM 636 O O . LEU A 1 83 ? 4.116 -6.810 10.000 1.00 90.75 83 LEU A O 1
ATOM 640 N N . TYR A 1 84 ? 3.070 -7.214 11.947 1.00 91.12 84 TYR A N 1
ATOM 641 C CA . TYR A 1 84 ? 1.707 -6.967 11.473 1.00 91.12 84 TYR A CA 1
ATOM 642 C C . TYR A 1 84 ? 0.997 -6.044 12.458 1.00 91.12 84 TYR A C 1
ATOM 644 O O . TYR A 1 84 ? 0.833 -6.404 13.625 1.00 9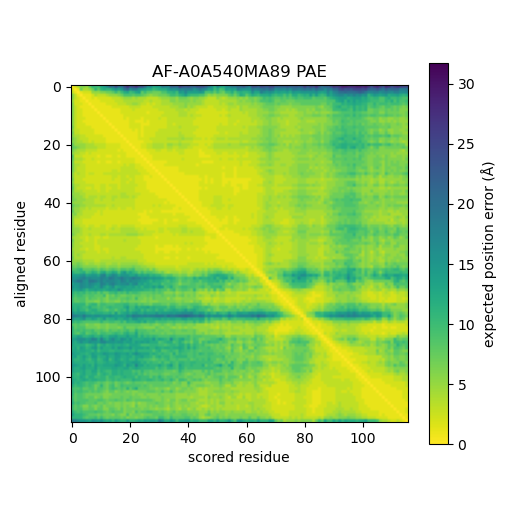1.12 84 TYR A O 1
ATOM 652 N N . GLU A 1 85 ? 0.589 -4.862 12.006 1.00 89.94 85 GLU A N 1
ATOM 653 C CA . GLU A 1 85 ? 0.065 -3.811 12.881 1.00 89.94 85 GLU A CA 1
ATOM 654 C C . GLU A 1 85 ? -0.914 -2.873 12.155 1.00 89.94 85 GLU A C 1
ATOM 656 O O . GLU A 1 85 ? -0.844 -2.739 10.933 1.00 89.94 85 GLU A O 1
ATOM 661 N N . PRO A 1 86 ? -1.833 -2.206 12.877 1.00 86.75 86 PRO A N 1
ATOM 662 C CA . PRO A 1 86 ? -2.589 -1.081 12.330 1.00 86.75 86 PRO A CA 1
ATOM 663 C C . PRO A 1 86 ? -1.655 0.032 11.844 1.00 86.75 86 PRO A C 1
ATOM 665 O O . PRO A 1 86 ? -0.682 0.339 12.525 1.00 86.75 86 PRO A O 1
ATOM 668 N N . ILE A 1 87 ? -1.981 0.703 10.733 1.00 81.38 87 ILE A N 1
ATOM 669 C CA . ILE A 1 87 ? -1.166 1.852 10.281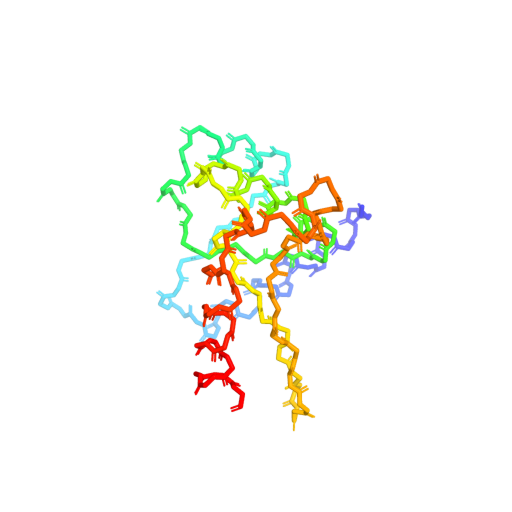 1.00 81.38 87 ILE A CA 1
ATOM 670 C C . ILE A 1 87 ? -1.314 3.076 11.192 1.00 81.38 87 ILE A C 1
ATOM 672 O O . ILE A 1 87 ? -0.461 3.958 11.211 1.00 81.38 87 ILE A O 1
ATOM 676 N N . HIS A 1 88 ? -2.434 3.180 11.911 1.00 74.56 88 HIS A N 1
ATOM 677 C CA . HIS A 1 88 ? -2.737 4.373 12.683 1.00 74.56 88 HIS A CA 1
ATOM 678 C C . HIS A 1 88 ? -1.923 4.416 13.979 1.00 74.56 88 HIS A C 1
ATOM 680 O O . HIS A 1 88 ? -1.698 3.406 14.645 1.00 74.56 88 HIS A O 1
ATOM 686 N N . GLY A 1 89 ? -1.556 5.629 14.392 1.00 74.56 89 GLY A N 1
ATOM 687 C CA . GLY A 1 89 ? -0.888 5.864 15.667 1.00 74.56 89 GLY A CA 1
ATOM 688 C C . GLY A 1 89 ? -1.764 5.556 16.897 1.00 74.56 89 GLY A C 1
ATOM 689 O O . GLY A 1 89 ? -2.925 5.152 16.782 1.00 74.56 89 GLY A O 1
ATOM 690 N N . PRO A 1 90 ? -1.242 5.807 18.109 1.00 78.56 90 PRO A N 1
ATOM 691 C CA . PRO A 1 90 ? -1.853 5.377 19.372 1.00 78.56 90 PRO A CA 1
ATOM 692 C C . PRO A 1 90 ? -3.172 6.079 19.747 1.00 78.56 90 PRO A C 1
ATOM 694 O O . PRO A 1 90 ? -3.746 5.739 20.777 1.00 78.56 90 PRO A O 1
ATOM 697 N N . ALA A 1 91 ? -3.638 7.056 18.955 1.00 84.62 91 ALA A 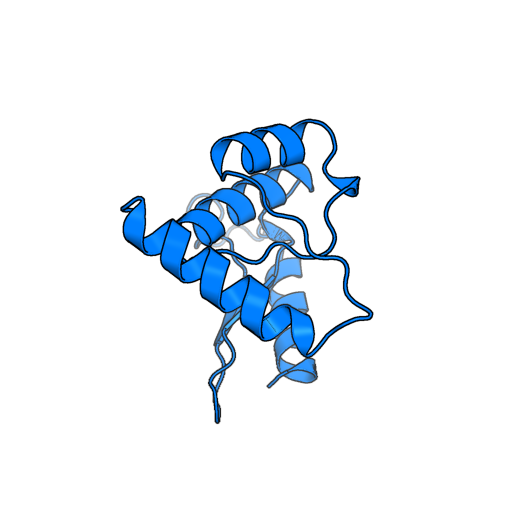N 1
ATOM 698 C CA . ALA A 1 91 ? -4.875 7.821 19.173 1.00 84.62 91 ALA A CA 1
ATOM 699 C C . ALA A 1 91 ? -5.082 8.262 20.650 1.00 84.62 91 ALA A C 1
ATOM 701 O O . ALA A 1 91 ? -6.041 7.848 21.312 1.00 84.62 91 ALA A O 1
ATOM 702 N N . PRO A 1 92 ? -4.151 9.063 21.215 1.00 85.50 92 PRO A N 1
ATOM 703 C CA . PRO A 1 92 ? -4.110 9.364 22.650 1.00 85.50 92 PRO A CA 1
ATOM 704 C C . PRO A 1 92 ? -5.324 10.161 23.152 1.00 85.50 92 PRO A C 1
ATOM 706 O O . PRO A 1 92 ? -5.664 10.099 24.329 1.00 85.50 92 PRO A O 1
ATOM 709 N N . ASP A 1 93 ? -5.989 10.891 22.264 1.00 88.88 93 ASP A N 1
ATOM 710 C CA . ASP A 1 93 ? -7.196 11.677 22.512 1.00 88.88 93 ASP A CA 1
ATOM 711 C C . ASP A 1 93 ? -8.430 10.823 22.849 1.00 88.88 93 ASP A C 1
ATOM 713 O O . ASP A 1 93 ? -9.332 11.303 23.540 1.00 88.88 93 ASP A O 1
ATOM 717 N N . ILE A 1 94 ? -8.458 9.556 22.416 1.00 87.69 94 ILE A N 1
ATOM 718 C CA . ILE A 1 94 ? -9.554 8.602 22.667 1.00 87.69 94 ILE A CA 1
ATOM 719 C C . ILE A 1 94 ? -9.130 7.365 23.476 1.00 87.69 94 ILE A C 1
ATOM 721 O O . ILE A 1 94 ? -9.952 6.477 23.729 1.00 87.69 94 ILE A O 1
ATOM 725 N N . ALA A 1 95 ? -7.870 7.298 23.909 1.00 90.06 95 ALA A N 1
ATOM 726 C CA . ALA A 1 95 ? -7.347 6.183 24.689 1.00 90.06 95 ALA A CA 1
ATOM 727 C C . ALA A 1 95 ? -8.158 5.968 25.983 1.00 90.06 95 ALA A C 1
ATOM 729 O O . ALA A 1 95 ? -8.446 6.904 26.728 1.00 90.06 95 ALA A O 1
ATOM 730 N N . GLY A 1 96 ? -8.554 4.717 26.240 1.00 91.69 96 GLY A N 1
ATOM 731 C CA . GLY A 1 96 ? -9.349 4.339 27.415 1.00 91.69 96 GLY A CA 1
ATOM 732 C C . GLY A 1 96 ? -10.829 4.746 27.371 1.00 91.69 96 GLY A C 1
ATOM 733 O O . GLY A 1 96 ? -11.525 4.553 28.362 1.00 91.69 96 GLY A O 1
ATOM 734 N N . GLN A 1 97 ? -11.325 5.287 26.251 1.00 92.81 97 GLN A N 1
ATOM 735 C CA . GLN A 1 97 ? -12.716 5.749 26.122 1.00 92.81 97 GLN A CA 1
ATOM 736 C C . GLN A 1 97 ? -13.646 4.772 25.386 1.00 92.81 97 GLN A C 1
ATOM 738 O O . GLN A 1 9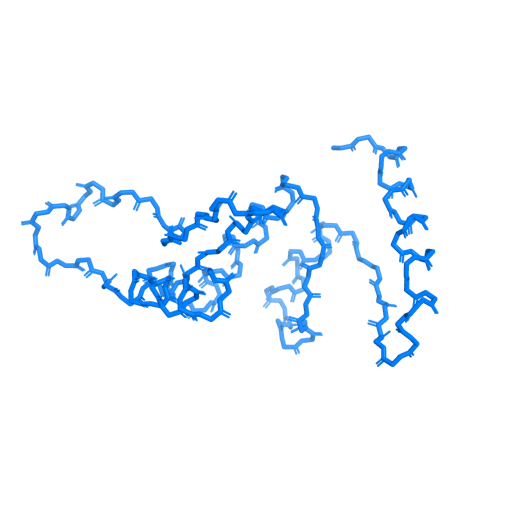7 ? -14.795 5.130 25.147 1.00 92.81 97 GLN A O 1
ATOM 743 N N . ASP A 1 98 ? -13.162 3.587 24.995 1.00 89.62 98 ASP A N 1
ATOM 744 C CA . ASP A 1 98 ? -13.919 2.585 24.216 1.00 89.62 98 ASP A CA 1
ATOM 745 C C . ASP A 1 98 ? -14.499 3.136 22.891 1.00 89.62 98 ASP A C 1
ATOM 747 O O . ASP A 1 98 ? -15.631 2.867 22.500 1.00 89.62 98 ASP A O 1
ATOM 751 N N . LYS A 1 99 ? -13.716 3.984 22.208 1.00 86.88 99 LYS A N 1
ATOM 752 C CA . LYS A 1 99 ? -14.092 4.640 20.937 1.00 86.88 99 LYS A CA 1
ATOM 753 C C . LYS A 1 99 ? -13.218 4.250 19.746 1.00 86.88 99 LYS A C 1
ATOM 755 O O . LYS A 1 99 ? -13.523 4.635 18.620 1.00 86.88 99 LYS A O 1
ATOM 760 N N . ALA A 1 100 ? -12.107 3.554 19.983 1.00 85.56 100 ALA A N 1
ATOM 761 C CA . ALA A 1 100 ? -11.174 3.184 18.925 1.00 85.56 100 ALA A CA 1
ATOM 762 C C . ALA A 1 100 ? -11.810 2.157 17.979 1.00 85.56 100 ALA A C 1
ATOM 764 O O . ALA A 1 100 ? -12.506 1.247 18.422 1.00 85.56 100 ALA A O 1
ATOM 765 N N . ASN A 1 101 ? -11.549 2.286 16.678 1.00 85.94 101 ASN A N 1
ATOM 766 C CA . ASN A 1 101 ? -11.998 1.315 15.687 1.00 85.94 101 ASN A CA 1
ATOM 767 C C . ASN A 1 101 ? -11.054 0.093 15.695 1.00 85.94 101 ASN A C 1
ATOM 769 O O . ASN A 1 101 ? -9.890 0.248 15.333 1.00 85.94 101 ASN A O 1
ATOM 773 N N . PRO A 1 102 ? -11.506 -1.118 16.079 1.00 88.19 102 PRO A N 1
ATOM 774 C CA . PRO A 1 102 ? -10.626 -2.283 16.185 1.00 88.19 102 PRO A CA 1
ATOM 775 C C . PRO A 1 102 ? -10.360 -2.979 14.839 1.00 88.19 102 PRO A C 1
ATOM 777 O O . PRO A 1 102 ? -9.604 -3.953 14.798 1.00 88.19 102 PRO A O 1
ATOM 780 N N . LEU A 1 103 ? -10.991 -2.534 13.743 1.00 88.56 103 LEU A N 1
ATOM 781 C CA . LEU A 1 103 ? -10.943 -3.226 12.452 1.00 88.56 103 LEU A CA 1
ATOM 782 C C . LEU A 1 103 ? -9.522 -3.374 11.907 1.00 88.56 103 LEU A C 1
ATOM 784 O O . LEU A 1 103 ? -9.170 -4.472 11.479 1.00 88.56 103 LEU A O 1
ATOM 788 N N . ALA A 1 104 ? -8.693 -2.327 11.967 1.00 87.56 104 ALA A N 1
ATOM 789 C CA . ALA A 1 104 ? -7.308 -2.411 11.505 1.00 87.56 104 ALA A CA 1
ATOM 790 C C . ALA A 1 104 ? -6.514 -3.507 12.241 1.00 87.56 104 ALA A C 1
ATOM 792 O O . ALA A 1 104 ? -5.782 -4.267 11.607 1.00 87.56 104 ALA A O 1
ATOM 793 N N . THR A 1 105 ? -6.710 -3.669 13.554 1.00 91.00 105 THR A N 1
ATOM 794 C CA . THR A 1 105 ? -6.054 -4.728 14.342 1.00 91.00 105 THR A CA 1
ATOM 795 C C . THR A 1 105 ? -6.524 -6.118 13.924 1.00 91.00 105 THR A C 1
ATOM 797 O O . THR A 1 105 ? -5.706 -7.018 13.734 1.00 91.00 105 THR A O 1
ATOM 800 N N . VAL A 1 106 ? -7.834 -6.305 13.734 1.00 92.62 106 VAL A N 1
ATOM 801 C CA . VAL A 1 106 ? -8.397 -7.589 13.281 1.00 92.62 106 VAL A CA 1
ATOM 802 C C . VAL A 1 106 ? -7.881 -7.949 11.888 1.00 92.62 106 VAL A C 1
ATOM 804 O O . VAL A 1 106 ? -7.477 -9.086 11.648 1.00 92.62 106 VAL A O 1
ATOM 807 N N . LEU A 1 107 ? -7.844 -6.980 10.973 1.00 91.38 107 LEU A N 1
ATOM 808 C CA . LEU A 1 107 ? -7.324 -7.184 9.625 1.00 91.38 107 LEU A CA 1
ATOM 809 C C . LEU A 1 107 ? -5.809 -7.440 9.622 1.00 91.38 107 LEU A C 1
ATOM 811 O O . LEU A 1 107 ? -5.343 -8.258 8.834 1.00 91.38 107 LEU A O 1
ATOM 815 N N . SER A 1 108 ? -5.050 -6.837 10.540 1.00 90.94 108 SER A N 1
ATOM 816 C CA . SER A 1 108 ? -3.616 -7.123 10.715 1.00 90.94 108 SER A CA 1
ATOM 817 C C . SER A 1 108 ? -3.387 -8.563 11.179 1.00 90.94 108 SER A C 1
ATOM 819 O O . SER A 1 108 ? -2.523 -9.258 10.650 1.00 90.94 108 SER A O 1
ATOM 821 N N . ALA A 1 109 ? -4.220 -9.068 12.095 1.00 92.19 109 ALA A N 1
ATOM 822 C CA . ALA A 1 109 ? -4.196 -10.479 12.477 1.00 92.19 109 ALA A CA 1
ATOM 823 C C . ALA A 1 109 ? -4.571 -11.405 11.303 1.00 92.19 109 ALA A C 1
ATOM 825 O O . ALA A 1 109 ? -3.983 -12.473 11.142 1.00 92.19 109 ALA A O 1
ATOM 826 N N . ALA A 1 110 ? -5.507 -10.993 10.441 1.00 92.50 110 ALA A N 1
ATOM 827 C CA . ALA A 1 110 ? -5.820 -11.737 9.222 1.00 92.50 110 ALA A CA 1
ATOM 828 C C . ALA A 1 110 ? -4.633 -11.767 8.239 1.00 92.50 110 ALA A C 1
ATOM 830 O O . ALA A 1 110 ? -4.374 -12.805 7.631 1.00 92.50 110 ALA A O 1
ATOM 8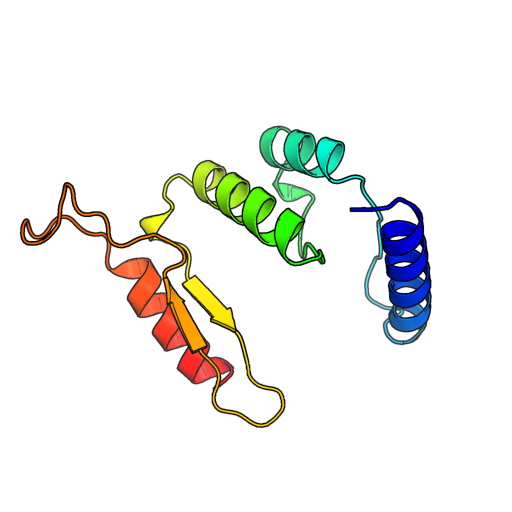31 N N . MET A 1 111 ? -3.880 -10.667 8.113 1.00 91.88 111 MET A N 1
ATOM 832 C CA . MET A 1 111 ? -2.638 -10.633 7.331 1.00 91.88 111 MET A CA 1
ATOM 833 C C . MET A 1 111 ? -1.569 -11.557 7.922 1.00 91.88 111 MET A C 1
ATOM 835 O O . MET A 1 111 ? -0.953 -12.297 7.161 1.00 91.88 111 MET A O 1
ATOM 839 N N . LEU A 1 112 ? -1.407 -11.583 9.250 1.00 91.00 112 LEU A N 1
ATOM 840 C CA . LEU A 1 112 ? -0.507 -12.518 9.936 1.00 91.00 112 LEU A CA 1
ATOM 841 C C . LEU A 1 112 ? -0.850 -13.974 9.596 1.00 91.00 112 LEU A C 1
ATOM 843 O O . LEU A 1 112 ? 0.038 -14.747 9.271 1.00 91.00 112 LEU A O 1
ATOM 847 N N . LEU A 1 113 ? -2.128 -14.356 9.613 1.00 91.12 113 LEU A N 1
ATOM 848 C CA . LEU A 1 113 ? -2.536 -15.723 9.259 1.00 91.12 113 LEU A CA 1
ATOM 849 C C . LEU A 1 113 ? -2.313 -16.062 7.778 1.00 91.12 113 LEU A C 1
ATOM 851 O O . LEU A 1 113 ? -2.189 -17.235 7.433 1.00 91.12 113 LEU A O 1
ATOM 855 N N . LYS A 1 114 ? -2.317 -15.056 6.898 1.00 89.00 114 LYS A N 1
ATOM 856 C CA . LYS A 1 114 ? -2.159 -15.241 5.451 1.00 89.00 114 LYS A CA 1
ATOM 857 C C . LYS A 1 114 ? -0.693 -15.259 5.008 1.00 89.00 114 LYS A C 1
ATOM 859 O O . LYS A 1 114 ? -0.376 -15.963 4.052 1.00 89.00 114 LYS A O 1
ATOM 864 N N . TYR A 1 115 ? 0.158 -14.457 5.645 1.00 85.31 115 TYR A N 1
ATOM 865 C CA . TYR A 1 115 ? 1.531 -14.185 5.200 1.00 85.31 115 TYR A CA 1
ATOM 866 C C . TYR A 1 115 ? 2.614 -14.523 6.236 1.00 85.31 115 TYR A C 1
ATOM 868 O O . TYR A 1 115 ? 3.796 -14.458 5.899 1.00 85.31 115 TYR A O 1
ATOM 876 N N . GLY A 1 116 ? 2.235 -14.791 7.489 1.00 77.38 116 GLY A N 1
ATOM 877 C CA . GLY A 1 116 ? 3.153 -15.088 8.593 1.00 77.38 116 GLY A CA 1
ATOM 878 C C . GLY A 1 116 ? 3.552 -16.546 8.716 1.00 77.38 116 GLY A C 1
ATOM 879 O O . GLY A 1 116 ? 3.092 -17.384 7.911 1.00 77.38 116 GLY A O 1
#

Solvent-accessible surface area (backbone atoms only — not comparable to full-atom values): 7205 Å² total; per-residue (Å²): 133,61,69,66,58,55,51,50,50,52,54,52,52,56,60,55,44,70,79,38,79,89,58,90,85,84,88,77,56,69,72,58,47,53,53,36,51,73,74,54,47,84,80,63,88,80,88,87,70,54,71,75,60,37,58,55,51,51,53,53,51,27,55,74,75,72,44,48,49,58,40,49,38,75,50,75,40,99,86,58,79,51,52,58,40,44,70,53,75,85,55,76,94,48,60,96,63,89,68,76,63,63,52,5,51,56,47,8,53,50,46,40,74,74,73,98

Organism: Malus baccata (NCBI:txid106549)

InterPro domains:
  IPR004429 Isopropylmalate dehydrogenase [PTHR42979] (3-116)
  IPR019818 Isocitrate/isopropylmalate dehydrogenase, conserved site [PS00470] (51-70)
  IPR024084 Isopropylmalate dehydrogenase-like domain [PF00180] (4-115)
  IPR024084 Isopropylmalate dehydrogenase-like domain [SM01329] (1-116)